Protein AF-A0A2V8K4C1-F1 (afdb_monomer)

Foldseek 3Di:
DDDDDPPPPVVVVVVVVVVVVVVVVPDDDDDPDDDDPCAAPDDPVDDFAAWDDWDADPQRKIWTAGDDPPRIWIAHPNNHTDDTDRGPD

Mean predicted aligned error: 11.11 Å

Structure (mmCIF, N/CA/C/O backbone):
data_AF-A0A2V8K4C1-F1
#
_entry.id   AF-A0A2V8K4C1-F1
#
loop_
_atom_site.group_PDB
_atom_site.id
_atom_site.type_symbol
_atom_site.label_atom_id
_atom_site.label_alt_id
_atom_site.label_comp_id
_atom_site.label_asym_id
_atom_site.label_entity_id
_atom_site.label_seq_id
_atom_site.pdbx_PDB_ins_code
_atom_site.Cartn_x
_atom_site.Cartn_y
_atom_site.Cartn_z
_atom_site.occupancy
_atom_site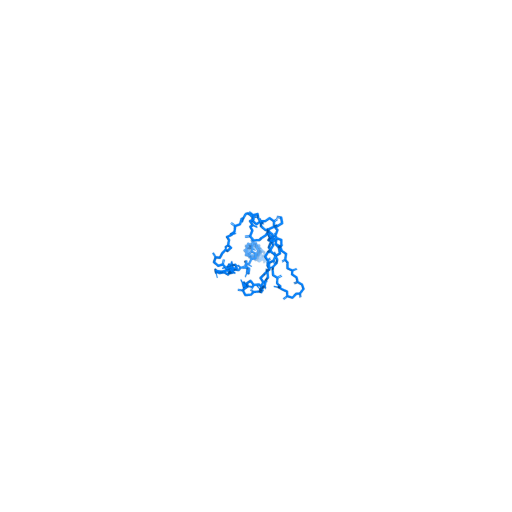.B_iso_or_equiv
_atom_site.auth_seq_id
_atom_site.auth_comp_id
_atom_site.auth_asym_id
_atom_site.auth_atom_id
_atom_site.pdbx_PDB_model_num
ATOM 1 N N . MET A 1 1 ? 37.571 -29.394 -68.318 1.00 42.78 1 MET A N 1
ATOM 2 C CA . MET A 1 1 ? 37.421 -27.957 -68.000 1.00 42.78 1 MET A CA 1
ATOM 3 C C . MET A 1 1 ? 36.460 -27.853 -66.822 1.00 42.78 1 MET A C 1
ATOM 5 O O . MET A 1 1 ? 35.341 -28.335 -66.922 1.00 42.78 1 MET A O 1
ATOM 9 N N . SER A 1 2 ? 36.968 -27.430 -65.665 1.00 43.22 2 SER A N 1
ATOM 10 C CA . SER A 1 2 ? 36.403 -27.700 -64.333 1.00 43.22 2 SER A CA 1
ATOM 11 C C . SER A 1 2 ? 35.144 -26.887 -64.004 1.00 43.22 2 SER A C 1
ATOM 13 O O . SER A 1 2 ? 35.121 -25.677 -64.200 1.00 43.22 2 SER A O 1
ATOM 15 N N . TYR A 1 3 ? 34.126 -27.548 -63.440 1.00 50.78 3 TYR A N 1
ATOM 16 C CA . TYR A 1 3 ? 32.901 -26.925 -62.928 1.00 50.78 3 TYR A CA 1
ATOM 17 C C . TYR A 1 3 ? 33.138 -26.401 -61.503 1.00 50.78 3 TYR A C 1
ATOM 19 O O . TYR A 1 3 ? 33.194 -27.165 -60.536 1.00 50.78 3 TYR A O 1
ATOM 27 N N . THR A 1 4 ? 33.315 -25.091 -61.352 1.00 53.25 4 THR A N 1
ATOM 28 C CA . THR A 1 4 ? 33.415 -24.425 -60.048 1.00 53.25 4 THR A CA 1
ATOM 29 C C . THR A 1 4 ? 32.029 -24.346 -59.408 1.00 53.25 4 THR A C 1
ATOM 31 O O . THR A 1 4 ? 31.192 -23.532 -59.785 1.00 53.25 4 THR A O 1
ATOM 34 N N . ARG A 1 5 ? 31.768 -25.200 -58.409 1.00 57.41 5 ARG A N 1
ATOM 35 C CA . ARG A 1 5 ? 30.546 -25.126 -57.590 1.00 57.41 5 ARG A CA 1
ATOM 36 C C . ARG A 1 5 ? 30.433 -23.734 -56.930 1.00 57.41 5 ARG A C 1
ATOM 38 O O . ARG A 1 5 ? 31.403 -23.302 -56.298 1.00 57.41 5 ARG A O 1
ATOM 45 N N . PRO A 1 6 ? 29.269 -23.055 -56.967 1.00 50.91 6 PRO A N 1
ATOM 46 C CA . PRO A 1 6 ? 29.067 -21.756 -56.325 1.00 50.91 6 PRO A CA 1
ATOM 47 C C . PRO A 1 6 ? 28.853 -21.929 -54.811 1.00 50.91 6 PRO A C 1
ATOM 49 O O . PRO A 1 6 ? 27.799 -21.625 -54.273 1.00 50.91 6 PRO A O 1
ATOM 52 N N . VAL A 1 7 ? 29.843 -22.471 -54.095 1.00 53.84 7 VAL A N 1
ATOM 53 C CA . VAL A 1 7 ? 29.731 -22.760 -52.648 1.00 53.84 7 VAL A CA 1
ATOM 54 C C . VAL A 1 7 ? 30.090 -21.537 -51.791 1.00 53.84 7 VAL A C 1
ATOM 56 O O . VAL A 1 7 ? 29.803 -21.497 -50.598 1.00 53.84 7 VAL A O 1
ATOM 59 N N . ARG A 1 8 ? 30.744 -20.524 -52.379 1.00 55.59 8 ARG A N 1
ATOM 60 C CA . ARG A 1 8 ? 31.264 -19.360 -51.641 1.00 55.59 8 ARG A CA 1
ATOM 61 C C . ARG A 1 8 ? 30.197 -18.294 -51.353 1.00 55.59 8 ARG A C 1
ATOM 63 O O . ARG A 1 8 ? 30.202 -17.742 -50.261 1.00 55.59 8 ARG A O 1
ATOM 70 N N . PHE A 1 9 ? 29.252 -18.055 -52.266 1.00 53.88 9 PHE A N 1
ATOM 71 C CA . PHE A 1 9 ? 28.229 -17.008 -52.103 1.00 53.88 9 PHE A CA 1
ATOM 72 C C . PHE A 1 9 ? 27.094 -17.402 -51.146 1.00 53.88 9 PHE A C 1
ATOM 74 O O . PHE A 1 9 ? 26.683 -16.598 -50.313 1.00 53.88 9 PHE A O 1
ATOM 81 N N . THR A 1 10 ? 26.639 -18.656 -51.187 1.00 62.84 10 THR A N 1
ATOM 82 C CA . THR A 1 10 ? 25.581 -19.172 -50.298 1.00 62.84 10 THR A CA 1
ATOM 83 C C . THR A 1 10 ? 26.004 -19.172 -48.830 1.00 62.84 10 THR A C 1
ATOM 85 O O . THR A 1 10 ? 25.189 -18.894 -47.956 1.00 62.84 10 THR A O 1
ATOM 88 N N . ARG A 1 11 ? 27.288 -19.430 -48.543 1.00 60.09 11 ARG A N 1
ATOM 89 C CA . ARG A 1 11 ? 27.825 -19.425 -47.172 1.00 60.09 11 ARG A CA 1
ATOM 90 C C . ARG A 1 11 ? 27.876 -18.022 -46.565 1.00 60.09 11 ARG A C 1
ATOM 92 O O . ARG A 1 11 ? 27.530 -17.867 -45.402 1.00 60.09 11 ARG A O 1
ATOM 99 N N . VAL A 1 12 ? 28.252 -17.004 -47.342 1.00 68.88 12 VAL A N 1
ATOM 100 C CA . VAL A 1 12 ? 28.287 -15.605 -46.872 1.00 68.88 12 VAL A CA 1
ATOM 101 C C . VAL A 1 12 ? 26.875 -15.081 -46.612 1.00 68.88 12 VAL A C 1
ATOM 103 O O . VAL A 1 12 ? 26.631 -14.490 -45.564 1.00 68.88 12 VAL A 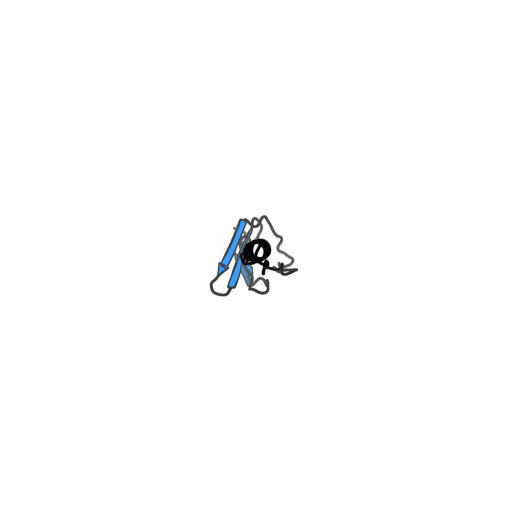O 1
ATOM 106 N N . ALA A 1 13 ? 25.926 -15.362 -47.509 1.00 69.38 13 ALA A N 1
ATOM 107 C CA . ALA A 1 13 ? 24.525 -14.991 -47.312 1.00 69.38 13 ALA A CA 1
ATOM 108 C C . ALA A 1 13 ? 23.918 -15.653 -46.060 1.00 69.38 13 ALA A C 1
ATOM 110 O O . ALA A 1 13 ? 23.223 -14.991 -45.294 1.00 69.38 13 ALA A O 1
ATOM 111 N N . ALA A 1 14 ? 24.233 -16.928 -45.806 1.00 69.19 14 ALA A N 1
ATOM 112 C CA . ALA A 1 14 ? 23.793 -17.633 -44.602 1.00 69.19 14 ALA A CA 1
ATOM 113 C C . ALA A 1 14 ? 24.405 -17.054 -43.313 1.00 69.19 14 ALA A C 1
ATOM 115 O O . ALA A 1 14 ? 23.708 -16.940 -42.310 1.00 69.19 14 ALA A O 1
ATOM 116 N N . ILE A 1 15 ? 25.679 -16.642 -43.340 1.00 73.56 15 ILE A N 1
ATOM 117 C C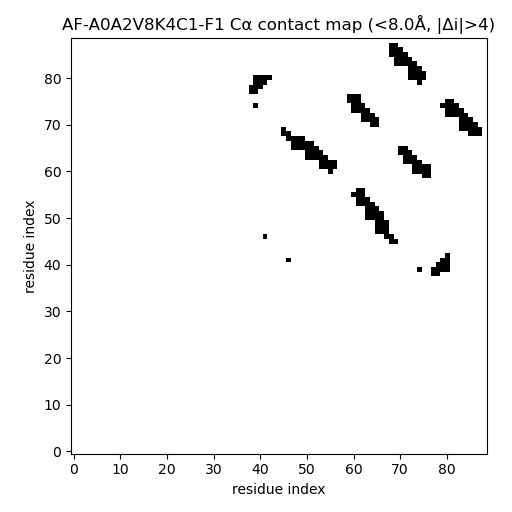A . ILE A 1 15 ? 26.334 -15.981 -42.199 1.00 73.56 15 ILE A CA 1
ATOM 118 C C . ILE A 1 15 ? 25.688 -14.619 -41.921 1.00 73.56 15 ILE A C 1
ATOM 120 O O . ILE A 1 15 ? 25.376 -14.317 -40.773 1.00 73.56 15 ILE A O 1
ATOM 124 N N . ILE A 1 16 ? 25.433 -13.815 -42.956 1.00 73.31 16 ILE A N 1
ATOM 125 C CA . ILE A 1 16 ? 24.760 -12.517 -42.805 1.00 73.31 16 ILE A CA 1
ATOM 126 C C . ILE A 1 16 ? 23.343 -12.710 -42.251 1.00 73.31 16 ILE A C 1
ATOM 128 O O . ILE A 1 16 ? 22.960 -12.026 -41.304 1.00 73.31 16 ILE A O 1
ATOM 132 N N . ALA A 1 17 ? 22.585 -13.674 -42.779 1.00 71.00 17 ALA A N 1
ATOM 133 C CA . ALA A 1 17 ? 21.255 -14.000 -42.272 1.00 71.00 17 ALA A CA 1
ATOM 134 C C . ALA A 1 17 ? 21.292 -14.442 -40.798 1.00 71.00 17 ALA A C 1
ATOM 136 O O . ALA A 1 17 ? 20.470 -13.987 -40.005 1.00 71.00 17 ALA A O 1
ATOM 137 N N . ALA A 1 18 ? 22.272 -15.263 -40.408 1.00 70.06 18 ALA A N 1
ATOM 138 C CA . ALA A 1 18 ? 22.456 -15.679 -39.020 1.00 70.06 18 ALA A CA 1
ATOM 139 C C . ALA A 1 18 ? 22.772 -14.491 -38.092 1.00 70.06 18 ALA A C 1
ATOM 141 O O . ALA A 1 18 ? 22.172 -14.382 -37.025 1.00 70.06 18 ALA A O 1
ATOM 142 N N . ILE A 1 19 ? 23.638 -13.561 -38.516 1.00 72.06 19 ILE A N 1
ATOM 143 C CA . ILE A 1 19 ? 23.971 -12.346 -37.748 1.00 72.06 19 ILE A CA 1
ATOM 144 C C . ILE A 1 19 ? 22.730 -11.462 -37.546 1.00 72.06 19 ILE A C 1
ATOM 146 O O . ILE A 1 19 ? 22.495 -10.971 -36.441 1.00 72.06 19 ILE A O 1
ATOM 150 N N . VAL A 1 20 ? 21.906 -11.288 -38.584 1.00 68.06 20 VAL A N 1
ATOM 151 C CA . VAL A 1 20 ? 20.665 -10.500 -38.494 1.00 68.06 20 VAL A CA 1
ATOM 152 C C . VAL A 1 20 ? 19.664 -11.153 -37.537 1.00 68.06 20 VAL A C 1
ATOM 154 O O . VAL A 1 20 ? 19.094 -10.460 -36.698 1.00 68.06 20 VAL A O 1
ATOM 157 N N . VAL A 1 21 ? 19.485 -12.477 -37.591 1.00 65.69 21 VAL A N 1
ATOM 158 C CA . VAL A 1 21 ? 18.579 -13.203 -36.680 1.00 65.69 21 VAL A CA 1
ATOM 159 C C . VAL A 1 21 ? 19.037 -13.090 -35.221 1.00 65.69 21 VAL A C 1
ATOM 161 O O . VAL A 1 21 ? 18.216 -12.822 -34.342 1.00 65.69 21 VAL A O 1
ATOM 164 N N . SER A 1 22 ? 20.342 -13.206 -34.949 1.00 62.44 22 SER A N 1
ATOM 165 C CA . SER A 1 22 ? 20.891 -13.025 -33.597 1.00 62.44 22 SER A CA 1
ATOM 166 C C . SER A 1 22 ? 20.693 -11.603 -33.056 1.00 62.44 22 SER A C 1
ATOM 168 O O . SER A 1 22 ? 20.428 -11.436 -31.86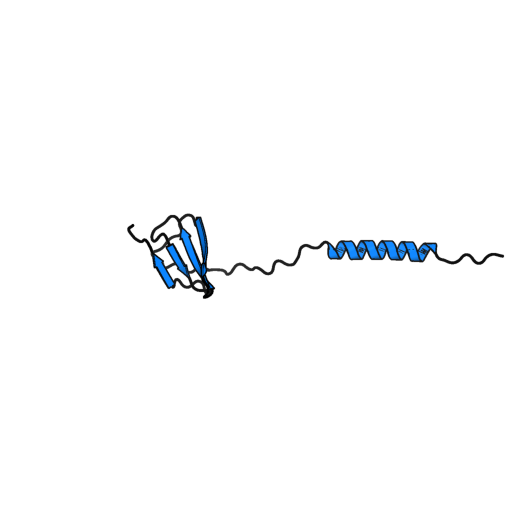8 1.00 62.44 22 SER A O 1
ATOM 170 N N . ALA A 1 23 ? 20.765 -10.578 -33.911 1.00 62.81 23 ALA A N 1
ATOM 171 C CA . ALA A 1 23 ? 20.557 -9.187 -33.506 1.00 62.81 23 ALA A CA 1
ATOM 172 C C . ALA A 1 23 ? 19.095 -8.871 -33.130 1.00 62.81 23 ALA A C 1
ATOM 174 O O . ALA A 1 23 ? 18.849 -8.017 -32.278 1.00 62.81 23 ALA A O 1
ATOM 175 N N . VAL A 1 24 ? 18.116 -9.564 -33.726 1.00 61.25 24 VAL A N 1
ATOM 176 C CA . VAL A 1 24 ? 16.690 -9.421 -33.365 1.00 61.25 24 VAL A CA 1
ATOM 177 C C . VAL A 1 24 ? 16.369 -10.159 -32.059 1.00 61.25 24 VAL A C 1
ATOM 179 O O . VAL A 1 24 ? 15.558 -9.677 -31.272 1.00 61.25 24 VAL A O 1
ATOM 182 N N . ALA A 1 25 ? 17.045 -11.278 -31.785 1.00 62.12 25 ALA A N 1
ATOM 183 C CA . ALA A 1 25 ? 16.890 -12.038 -30.542 1.00 62.12 25 ALA A CA 1
ATOM 184 C C . ALA A 1 25 ? 17.500 -11.344 -29.305 1.00 62.12 25 ALA A C 1
ATOM 186 O O . ALA A 1 25 ? 17.166 -11.698 -28.179 1.00 62.12 25 ALA A O 1
ATOM 187 N N . ALA A 1 26 ? 18.360 -10.338 -29.496 1.00 65.00 26 ALA A N 1
ATOM 188 C CA . ALA A 1 26 ? 19.014 -9.587 -28.421 1.00 65.00 26 ALA A CA 1
ATOM 189 C C . ALA A 1 26 ? 18.177 -8.406 -27.875 1.00 65.00 26 ALA A C 1
ATOM 191 O O . ALA A 1 26 ? 18.720 -7.471 -27.285 1.00 65.00 26 ALA A O 1
ATOM 192 N N . ARG A 1 27 ? 16.856 -8.404 -28.092 1.00 68.94 27 ARG A N 1
ATOM 193 C CA . ARG A 1 27 ? 15.942 -7.401 -27.522 1.00 68.94 27 ARG A CA 1
ATOM 194 C C . ARG A 1 27 ? 15.638 -7.771 -26.066 1.00 68.94 27 ARG A C 1
ATOM 196 O O . ARG A 1 27 ? 15.402 -8.937 -25.762 1.00 68.94 27 ARG A O 1
ATOM 203 N N . ALA A 1 28 ? 15.619 -6.783 -25.170 1.00 72.81 28 ALA A N 1
ATOM 204 C CA . ALA A 1 28 ? 15.032 -6.974 -23.845 1.00 72.81 28 ALA A CA 1
ATOM 205 C C . ALA A 1 28 ? 13.563 -7.414 -23.996 1.00 72.81 28 ALA A C 1
ATOM 207 O O . ALA A 1 28 ? 12.897 -6.991 -24.942 1.00 72.81 28 ALA A O 1
ATOM 208 N N . GLN A 1 29 ? 13.071 -8.267 -23.093 1.00 80.75 29 GLN A N 1
ATOM 209 C CA . GLN A 1 29 ? 11.659 -8.658 -23.096 1.00 80.75 29 GLN A CA 1
ATOM 210 C C . GLN A 1 29 ? 10.769 -7.426 -22.906 1.00 80.75 29 GLN A C 1
ATOM 212 O O . GLN A 1 29 ? 11.126 -6.507 -22.164 1.00 80.75 29 GLN A O 1
ATOM 217 N N . ASP A 1 30 ? 9.595 -7.433 -23.536 1.00 85.44 30 ASP A N 1
ATOM 218 C CA . ASP A 1 30 ? 8.590 -6.403 -23.296 1.00 85.44 30 ASP A CA 1
ATOM 219 C C . ASP A 1 30 ? 8.232 -6.383 -21.808 1.00 85.44 30 ASP A C 1
ATOM 221 O O . ASP A 1 30 ? 7.876 -7.410 -21.230 1.00 85.44 30 ASP A O 1
ATOM 225 N N . ASN A 1 31 ? 8.327 -5.211 -21.176 1.00 87.62 31 ASN A N 1
ATOM 226 C CA . ASN A 1 31 ? 7.906 -5.043 -19.791 1.00 87.62 31 ASN A CA 1
ATOM 227 C C . ASN A 1 31 ? 6.371 -5.160 -19.730 1.00 87.62 31 ASN A C 1
ATOM 229 O O . ASN A 1 31 ? 5.694 -4.304 -20.309 1.00 87.62 31 ASN A O 1
ATOM 233 N N . PRO A 1 32 ? 5.793 -6.166 -19.047 1.00 90.88 32 PRO A N 1
ATOM 234 C CA . PRO A 1 32 ? 4.343 -6.323 -18.964 1.00 90.88 32 PRO A CA 1
ATOM 235 C C . PRO A 1 32 ? 3.706 -5.417 -17.899 1.00 90.88 32 PRO A C 1
ATOM 237 O O . PRO A 1 32 ? 2.490 -5.246 -17.893 1.00 90.88 32 PRO A O 1
ATOM 240 N N . TYR A 1 33 ? 4.496 -4.821 -17.001 1.00 91.19 33 TYR A N 1
ATOM 241 C CA . TYR A 1 33 ? 3.985 -4.020 -15.895 1.00 91.19 33 TYR A CA 1
ATOM 242 C C . TYR A 1 33 ? 3.567 -2.628 -16.363 1.00 91.19 33 TYR A C 1
ATOM 244 O O . TYR A 1 33 ? 4.250 -1.969 -17.154 1.00 91.19 33 TYR A O 1
ATOM 252 N N . ARG A 1 34 ? 2.419 -2.169 -15.872 1.00 92.81 34 ARG A N 1
ATOM 253 C CA . ARG A 1 34 ? 1.901 -0.818 -16.090 1.00 92.81 34 ARG A CA 1
ATOM 254 C C . ARG A 1 34 ? 1.587 -0.202 -14.739 1.00 92.81 34 ARG A C 1
ATOM 256 O O . ARG A 1 34 ? 1.133 -0.899 -13.835 1.00 92.81 34 ARG A O 1
ATOM 263 N N . VAL A 1 35 ? 1.842 1.096 -14.619 1.00 94.25 35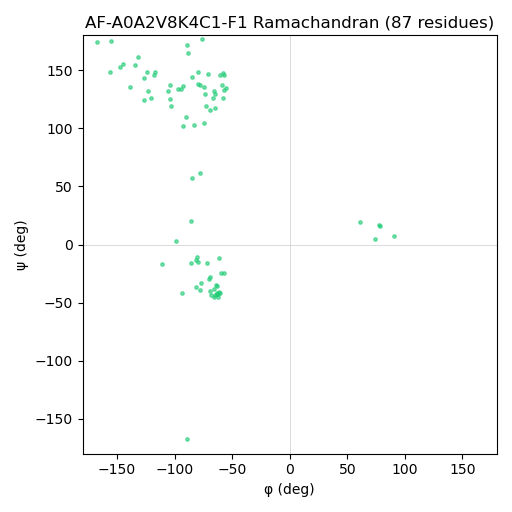 VAL A N 1
ATOM 264 C CA . VAL A 1 35 ? 1.402 1.867 -13.456 1.00 94.25 35 VAL A CA 1
ATOM 265 C C . VAL A 1 35 ? -0.122 1.901 -13.468 1.00 94.25 35 VAL A C 1
ATOM 267 O O . VAL A 1 35 ? -0.732 2.163 -14.505 1.00 94.25 35 VAL A O 1
ATOM 270 N N . VAL A 1 36 ? -0.730 1.612 -12.320 1.00 93.31 36 VAL A N 1
ATOM 271 C CA . VAL A 1 36 ? -2.161 1.821 -12.108 1.00 93.31 36 VAL A CA 1
ATOM 272 C C . VAL A 1 36 ? -2.319 3.204 -11.493 1.00 93.31 36 VAL A C 1
ATOM 274 O O . VAL A 1 36 ? -2.030 3.407 -10.316 1.00 93.31 36 VAL A O 1
ATOM 277 N N . GLU A 1 37 ? -2.720 4.169 -12.314 1.00 94.94 37 GLU A N 1
ATOM 278 C CA . GLU A 1 37 ? -2.896 5.553 -11.872 1.00 94.94 37 GLU A CA 1
ATOM 279 C C . GLU A 1 37 ? -3.914 5.647 -10.726 1.00 94.94 37 GLU A C 1
ATOM 281 O O . GLU A 1 37 ? -4.964 5.002 -10.74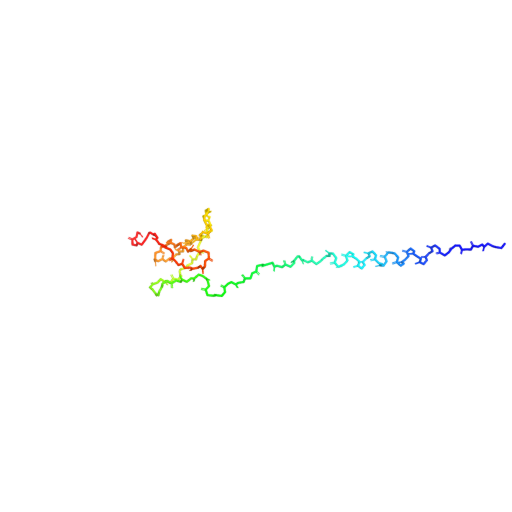8 1.00 94.94 37 GLU A O 1
ATOM 286 N N . GLY A 1 38 ? -3.601 6.453 -9.708 1.00 92.25 38 GLY A N 1
ATOM 287 C CA . GLY A 1 38 ? -4.458 6.638 -8.531 1.00 92.25 38 GLY A CA 1
ATOM 288 C C . GLY A 1 38 ? -4.484 5.462 -7.545 1.00 92.25 38 GLY A C 1
ATOM 289 O O . GLY A 1 38 ? -5.235 5.510 -6.569 1.00 92.25 38 GLY A O 1
ATOM 290 N N . TRP A 1 39 ? -3.675 4.422 -7.766 1.00 94.31 39 TRP A N 1
ATOM 291 C CA . TRP A 1 39 ? -3.495 3.327 -6.817 1.00 94.31 39 TRP A CA 1
ATOM 292 C C . TRP A 1 39 ? -2.301 3.595 -5.8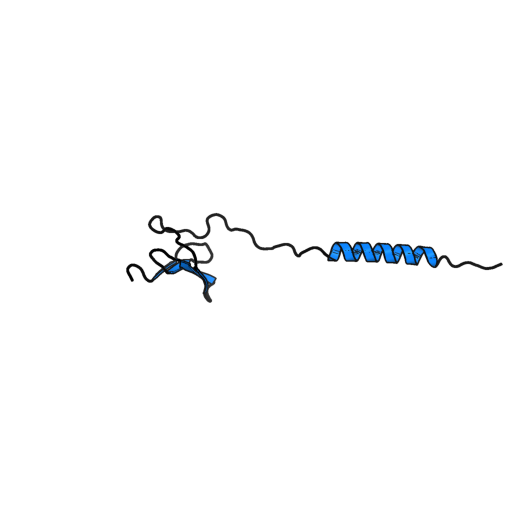80 1.00 94.31 39 TRP A C 1
ATOM 294 O O . TRP A 1 39 ? -1.229 3.973 -6.358 1.00 94.31 39 TRP A O 1
ATOM 304 N N . PRO A 1 40 ? -2.424 3.345 -4.563 1.00 94.81 40 PRO A N 1
ATOM 305 C CA . PRO A 1 40 ? -3.638 2.976 -3.834 1.00 94.81 40 PRO A CA 1
ATOM 306 C C . PRO A 1 40 ? -4.417 4.217 -3.346 1.00 94.81 40 PRO A C 1
ATOM 308 O O . PRO A 1 40 ? -3.888 5.327 -3.266 1.00 94.81 40 PRO A O 1
ATOM 311 N N . GLN A 1 41 ? -5.677 4.017 -2.961 1.00 94.50 41 GLN A N 1
ATOM 312 C CA . GLN A 1 41 ? -6.572 5.078 -2.501 1.00 94.50 41 GLN A CA 1
ATOM 313 C C . GLN A 1 41 ? -6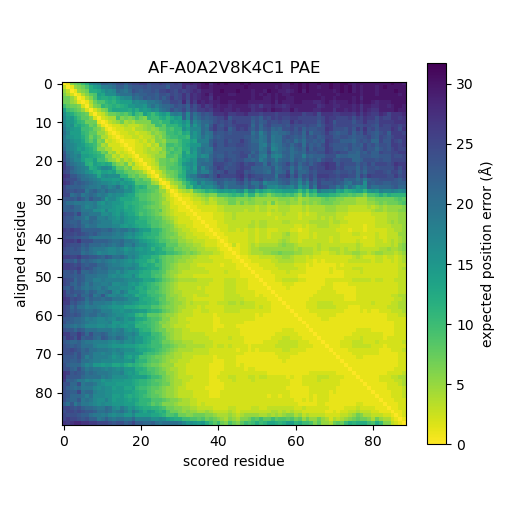.458 5.259 -0.984 1.00 94.50 41 GLN A C 1
ATOM 315 O O . GLN A 1 41 ? -6.929 4.419 -0.212 1.00 94.50 41 GLN A O 1
ATOM 320 N N . LEU A 1 42 ? -5.868 6.374 -0.543 1.00 93.00 42 LEU A N 1
ATOM 321 C CA . LEU A 1 42 ? -5.849 6.720 0.879 1.00 93.00 42 LEU A CA 1
ATOM 322 C C . LEU A 1 42 ? -7.120 7.461 1.301 1.00 93.00 42 LEU A C 1
ATOM 324 O O . LEU A 1 42 ? -7.613 8.314 0.559 1.00 93.00 42 LEU A O 1
ATOM 328 N N . PRO A 1 43 ? -7.614 7.214 2.526 1.00 89.12 43 PRO A N 1
ATOM 329 C CA . PRO A 1 43 ? -8.566 8.111 3.163 1.00 89.12 43 PRO A CA 1
ATOM 330 C C . PRO A 1 43 ? -7.988 9.524 3.281 1.00 89.12 43 PRO A C 1
ATOM 332 O O . PRO A 1 43 ? -6.797 9.688 3.535 1.00 89.12 43 PRO A O 1
ATOM 335 N N . ALA A 1 44 ? -8.842 10.546 3.198 1.00 91.56 44 ALA A N 1
ATOM 336 C CA . ALA A 1 44 ? -8.423 11.951 3.254 1.00 91.56 44 ALA A CA 1
ATOM 337 C C . ALA A 1 44 ? -7.643 12.333 4.532 1.00 91.56 44 ALA A C 1
ATOM 339 O O . ALA A 1 44 ? -6.868 13.289 4.521 1.00 91.56 44 ALA A O 1
ATOM 340 N N . SER A 1 45 ? -7.840 11.599 5.631 1.00 89.94 45 SER A N 1
ATOM 341 C CA . SER A 1 45 ? -7.138 11.802 6.903 1.00 89.94 45 SER A CA 1
ATOM 342 C C . SER A 1 45 ? -5.729 11.202 6.945 1.00 89.94 45 SER A C 1
ATOM 344 O O . SER A 1 45 ? -4.958 11.553 7.835 1.00 89.94 45 SER A O 1
ATOM 346 N N . VAL A 1 46 ? -5.374 10.317 6.008 1.00 92.56 46 VAL A N 1
ATOM 347 C CA . VAL A 1 46 ? -4.092 9.604 5.998 1.00 92.56 46 VAL A CA 1
ATOM 348 C C . VAL A 1 46 ? -3.190 10.185 4.917 1.00 92.56 46 VAL A C 1
ATOM 350 O O . VAL A 1 46 ? -3.586 10.358 3.767 1.00 92.56 46 VAL A O 1
ATOM 353 N N . LYS A 1 47 ? -1.938 10.460 5.283 1.00 94.25 47 LYS A N 1
ATOM 354 C CA . LYS A 1 47 ? -0.888 10.883 4.350 1.00 94.25 47 LYS A CA 1
ATOM 355 C C . LYS A 1 47 ? 0.224 9.852 4.327 1.00 94.25 47 LYS A C 1
ATOM 357 O O . LYS A 1 47 ? 0.530 9.262 5.361 1.00 94.25 47 LYS A O 1
ATOM 362 N N . TRP A 1 48 ? 0.881 9.695 3.186 1.00 95.88 48 TRP A N 1
ATOM 363 C CA . TRP A 1 48 ? 2.083 8.875 3.114 1.00 95.88 48 TRP A CA 1
ATOM 364 C C . TRP A 1 48 ? 3.219 9.462 3.949 1.00 95.88 48 TRP A C 1
ATOM 366 O O . TRP A 1 48 ? 3.568 10.634 3.806 1.00 95.88 48 TRP A O 1
ATOM 376 N N . GLY A 1 49 ? 3.813 8.621 4.792 1.00 95.94 49 GLY A N 1
ATOM 377 C CA . GLY A 1 49 ? 5.205 8.762 5.204 1.00 95.94 49 GLY A CA 1
ATOM 378 C C . GLY A 1 49 ? 6.133 8.017 4.243 1.00 95.94 49 GLY A C 1
ATOM 379 O O . GLY A 1 49 ? 5.720 7.553 3.181 1.00 95.94 49 GLY A O 1
ATOM 380 N N . ALA A 1 50 ? 7.396 7.841 4.632 1.00 98.12 50 ALA A N 1
ATOM 381 C CA . ALA A 1 50 ? 8.302 6.973 3.882 1.00 98.12 50 ALA A CA 1
ATOM 382 C C . ALA A 1 50 ? 7.809 5.519 3.953 1.00 98.12 50 ALA A C 1
ATOM 384 O O . ALA A 1 50 ? 7.743 4.956 5.048 1.00 98.12 50 ALA A O 1
ATOM 385 N N . VAL A 1 51 ? 7.469 4.926 2.807 1.00 97.75 51 VAL A N 1
ATOM 386 C CA . VAL A 1 51 ? 7.115 3.504 2.700 1.00 97.75 51 VAL A CA 1
ATOM 387 C C . VAL A 1 51 ? 8.389 2.678 2.848 1.00 97.75 51 VAL A C 1
ATOM 389 O O . VAL A 1 51 ? 9.330 2.840 2.076 1.00 97.75 51 VAL A O 1
ATOM 392 N N . ILE A 1 52 ? 8.430 1.826 3.869 1.00 98.12 52 ILE A N 1
ATOM 393 C CA . ILE A 1 52 ? 9.610 1.032 4.241 1.00 98.12 52 ILE A CA 1
ATOM 394 C C . ILE A 1 52 ? 9.430 -0.465 3.992 1.00 98.12 52 ILE A C 1
ATOM 396 O O . ILE A 1 52 ? 10.422 -1.186 3.964 1.00 98.12 52 ILE A O 1
ATOM 400 N N . SER A 1 53 ? 8.195 -0.936 3.807 1.00 98.12 53 SER A N 1
ATOM 401 C CA . SER A 1 53 ? 7.917 -2.312 3.391 1.00 98.12 53 SER A CA 1
ATOM 402 C C . SER A 1 53 ? 6.554 -2.419 2.713 1.00 98.12 53 SER A C 1
ATOM 404 O O . SER A 1 53 ? 5.626 -1.681 3.058 1.00 98.12 53 SER A O 1
ATOM 406 N N . VAL A 1 54 ? 6.444 -3.350 1.766 1.00 98.00 54 VAL A N 1
ATOM 407 C CA . VAL A 1 54 ? 5.202 -3.730 1.090 1.00 98.00 54 VAL A CA 1
ATOM 408 C C . VAL A 1 54 ? 5.183 -5.249 0.940 1.00 98.00 54 VAL A C 1
ATOM 410 O O . VAL A 1 54 ? 6.198 -5.823 0.554 1.00 98.00 54 VAL A O 1
ATOM 413 N N . ASP A 1 55 ? 4.050 -5.892 1.221 1.00 98.31 55 ASP A N 1
ATOM 414 C CA . ASP A 1 55 ? 3.887 -7.343 1.057 1.00 98.31 55 ASP A CA 1
ATOM 415 C C . ASP A 1 55 ? 2.464 -7.710 0.608 1.00 98.31 55 ASP A C 1
ATOM 417 O O . ASP A 1 55 ? 1.510 -6.971 0.860 1.00 98.31 55 ASP A O 1
ATOM 421 N N . SER A 1 56 ? 2.308 -8.854 -0.052 1.00 98.06 56 SER A N 1
ATOM 422 C CA . SER A 1 56 ? 1.021 -9.394 -0.493 1.00 98.06 56 SER A CA 1
ATOM 423 C C . SER A 1 56 ? 0.566 -10.547 0.398 1.00 98.06 56 SER A C 1
ATOM 425 O O . SER A 1 56 ? 1.351 -11.439 0.703 1.00 98.06 56 SER A O 1
ATOM 427 N N . ASP A 1 57 ? -0.716 -10.592 0.767 1.00 98.12 57 ASP A N 1
ATOM 428 C CA . ASP A 1 57 ? -1.289 -11.773 1.426 1.00 98.12 57 ASP A CA 1
ATOM 429 C C . ASP A 1 57 ? -1.861 -12.798 0.429 1.00 98.12 57 ASP A C 1
ATOM 431 O O . ASP A 1 57 ? -2.002 -12.538 -0.765 1.00 98.12 57 ASP A O 1
ATOM 435 N N . ALA A 1 58 ? -2.245 -13.979 0.926 1.00 98.19 58 ALA A N 1
ATOM 436 C CA . ALA A 1 58 ? -2.780 -15.074 0.106 1.00 98.19 58 ALA A CA 1
ATOM 437 C C . ALA A 1 58 ? -4.089 -14.744 -0.645 1.00 98.19 58 ALA A C 1
ATOM 439 O O . ALA A 1 58 ? -4.513 -15.515 -1.502 1.00 98.19 58 ALA A O 1
ATOM 440 N N . LYS A 1 59 ? -4.753 -13.626 -0.321 1.00 97.94 59 LYS A N 1
ATOM 441 C CA . LYS A 1 59 ? -5.956 -13.144 -1.017 1.00 97.94 59 LYS A CA 1
ATOM 442 C C . LYS A 1 59 ? -5.632 -12.051 -2.043 1.00 97.94 59 LYS A C 1
ATOM 444 O O . LYS A 1 59 ? -6.555 -11.511 -2.645 1.00 97.94 59 LYS A O 1
ATOM 449 N N . GLY A 1 60 ? -4.355 -11.712 -2.229 1.00 97.25 60 GLY A N 1
ATOM 450 C CA . GLY A 1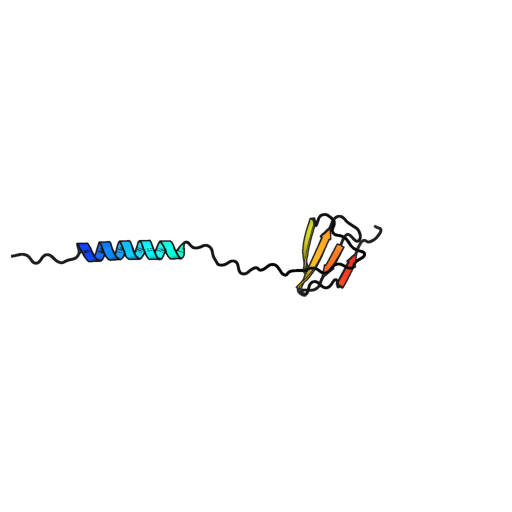 60 ? -3.913 -10.647 -3.127 1.00 97.25 60 GLY A CA 1
ATOM 451 C C . GLY A 1 60 ? -4.095 -9.238 -2.559 1.00 97.25 60 GLY A C 1
ATOM 452 O O . GLY A 1 60 ? -4.064 -8.275 -3.320 1.00 97.25 60 GLY A O 1
ATOM 453 N N . ASN A 1 61 ? -4.300 -9.093 -1.244 1.00 98.44 61 ASN A N 1
ATOM 454 C CA . ASN A 1 61 ? -4.291 -7.770 -0.619 1.00 98.44 61 ASN A CA 1
ATOM 455 C C . ASN A 1 61 ? -2.856 -7.308 -0.403 1.00 98.44 61 ASN A C 1
ATOM 457 O O . ASN A 1 61 ? -1.989 -8.123 -0.089 1.00 98.44 61 ASN A O 1
ATOM 461 N N . ILE A 1 62 ? -2.641 -6.000 -0.472 1.00 98.25 62 ILE A N 1
ATOM 462 C CA . ILE A 1 62 ? -1.341 -5.381 -0.261 1.00 98.25 62 ILE A CA 1
ATOM 463 C C . ILE A 1 62 ? -1.282 -4.728 1.114 1.00 98.25 62 ILE A C 1
ATOM 465 O O . ILE A 1 62 ? -2.110 -3.887 1.465 1.00 98.25 62 ILE A O 1
ATOM 469 N N . TRP A 1 63 ? -0.273 -5.109 1.881 1.00 98.31 63 TRP A N 1
ATOM 470 C CA . TRP A 1 63 ? 0.104 -4.515 3.151 1.00 98.31 63 TRP A CA 1
ATOM 471 C C . TRP A 1 63 ? 1.226 -3.514 2.926 1.00 98.31 63 TRP A C 1
ATOM 473 O O . TRP A 1 63 ? 2.189 -3.817 2.230 1.00 98.31 63 TRP A O 1
ATOM 483 N N . VAL A 1 64 ? 1.113 -2.331 3.522 1.00 98.38 64 VAL A N 1
ATOM 484 C CA . VAL A 1 64 ? 2.101 -1.256 3.414 1.00 98.38 64 VAL A CA 1
ATOM 485 C C . VAL A 1 64 ? 2.497 -0.805 4.812 1.00 98.38 64 VAL A C 1
ATOM 487 O O . VAL A 1 64 ? 1.637 -0.410 5.598 1.00 98.38 64 VAL A O 1
ATOM 490 N N . PHE A 1 65 ? 3.796 -0.833 5.107 1.00 98.12 65 PHE A N 1
ATOM 491 C CA . PHE A 1 65 ? 4.377 -0.238 6.309 1.00 98.12 65 PHE A CA 1
ATOM 492 C C . PHE A 1 65 ? 5.056 1.078 5.929 1.00 98.12 65 PHE A C 1
ATOM 494 O O . PHE A 1 65 ? 5.985 1.097 5.116 1.00 98.12 65 PHE A O 1
ATOM 501 N N . HIS A 1 66 ? 4.600 2.187 6.512 1.00 97.88 66 HIS A N 1
ATOM 502 C CA . HIS A 1 66 ? 5.159 3.520 6.279 1.00 97.88 66 HIS A CA 1
ATOM 503 C C . HIS A 1 66 ? 5.426 4.286 7.578 1.00 97.88 66 HIS A C 1
ATOM 505 O O . HIS A 1 66 ? 4.888 3.972 8.636 1.00 97.88 66 HIS A O 1
ATOM 511 N N . ARG A 1 67 ? 6.271 5.317 7.497 1.00 96.69 67 ARG A N 1
ATOM 512 C CA . ARG A 1 67 ? 6.638 6.186 8.629 1.00 96.69 67 ARG A CA 1
ATOM 513 C C . ARG A 1 67 ? 5.638 7.331 8.841 1.00 96.69 67 ARG A C 1
ATOM 515 O O . ARG A 1 67 ? 6.022 8.495 8.759 1.00 96.69 67 ARG A O 1
ATOM 522 N N . ASN A 1 68 ? 4.365 7.009 9.051 1.00 95.69 68 ASN A N 1
ATOM 523 C CA . ASN A 1 68 ? 3.327 7.958 9.469 1.00 95.69 68 ASN A CA 1
ATOM 524 C C . ASN A 1 68 ? 2.182 7.219 10.186 1.00 95.69 68 ASN A C 1
ATOM 526 O O . ASN A 1 68 ? 2.193 5.997 10.245 1.00 95.69 68 ASN A O 1
ATOM 530 N N . GLN A 1 69 ? 1.199 7.941 10.723 1.00 94.69 69 GLN A N 1
ATOM 531 C CA . GLN A 1 69 ? 0.050 7.368 11.422 1.00 94.69 69 GLN A CA 1
ATOM 532 C C . GLN A 1 69 ? -1.169 7.187 10.491 1.00 94.69 69 GLN A C 1
ATOM 534 O O . GLN A 1 69 ? -1.511 8.121 9.757 1.00 94.69 69 GLN A O 1
ATOM 539 N N . PRO A 1 70 ? -1.852 6.023 10.524 1.00 96.56 70 PRO A N 1
ATOM 540 C CA . PRO A 1 70 ? -1.421 4.767 11.154 1.00 96.56 70 PRO A CA 1
ATOM 541 C C . PRO A 1 70 ? -0.260 4.107 10.382 1.00 96.56 70 PRO A C 1
ATOM 543 O O . PRO A 1 70 ? -0.242 4.199 9.153 1.00 96.56 70 PRO A O 1
ATOM 546 N N . PRO A 1 71 ? 0.683 3.418 11.056 1.00 97.31 71 PRO A N 1
ATOM 547 C CA . PRO A 1 71 ? 1.912 2.900 10.448 1.00 97.31 71 PRO A CA 1
ATOM 548 C C . PRO A 1 71 ? 1.690 1.748 9.471 1.00 97.31 71 PRO A C 1
ATOM 550 O O . PRO A 1 71 ? 2.482 1.574 8.550 1.00 97.31 71 PRO A O 1
ATOM 553 N N . ILE A 1 72 ? 0.632 0.955 9.631 1.00 97.75 72 ILE A N 1
ATOM 554 C CA . ILE A 1 72 ? 0.373 -0.190 8.755 1.00 97.75 72 ILE A CA 1
ATOM 555 C C . ILE A 1 72 ? -0.983 -0.012 8.089 1.00 97.75 72 ILE A C 1
ATOM 557 O O . ILE A 1 72 ? -1.996 0.145 8.772 1.00 97.75 72 ILE A O 1
ATOM 561 N N . LEU A 1 73 ? -1.002 -0.079 6.761 1.00 98.19 73 LEU A N 1
ATOM 562 C CA . LEU A 1 73 ? -2.198 0.019 5.928 1.00 98.19 73 LEU A CA 1
ATOM 563 C C . LEU A 1 73 ? -2.390 -1.275 5.138 1.00 98.19 73 LEU A C 1
ATOM 565 O O . LEU A 1 73 ? -1.416 -1.898 4.716 1.00 98.19 73 LEU A O 1
ATOM 569 N N . LYS A 1 74 ? -3.644 -1.664 4.905 1.00 98.19 74 LYS A N 1
ATOM 570 C CA . LYS A 1 74 ? -4.001 -2.793 4.043 1.00 98.19 74 LYS A CA 1
ATOM 571 C C . LYS A 1 74 ? -4.941 -2.335 2.939 1.00 98.19 74 LYS A C 1
ATOM 573 O O . LYS A 1 74 ? -5.963 -1.720 3.237 1.00 98.19 74 LYS A O 1
ATOM 578 N N . PHE A 1 75 ? -4.657 -2.717 1.701 1.00 98.31 75 PHE A N 1
ATOM 579 C CA . PHE A 1 75 ? -5.467 -2.429 0.519 1.00 98.31 75 PHE A CA 1
ATOM 580 C C . PHE A 1 75 ? -5.857 -3.719 -0.199 1.00 98.31 75 PHE A C 1
ATOM 582 O O . PHE A 1 75 ? -5.093 -4.681 -0.186 1.00 98.31 75 PHE A O 1
ATOM 589 N N . ASP A 1 76 ? -7.023 -3.755 -0.836 1.00 97.69 76 ASP A N 1
ATOM 590 C CA . ASP A 1 76 ? -7.331 -4.816 -1.798 1.00 97.69 76 ASP A CA 1
ATOM 591 C C . ASP A 1 76 ? -6.615 -4.589 -3.144 1.00 97.69 76 ASP A C 1
ATOM 593 O O . ASP A 1 76 ? -5.948 -3.572 -3.358 1.00 97.69 76 ASP A O 1
ATOM 597 N N . ALA A 1 77 ? -6.771 -5.531 -4.078 1.00 95.62 77 ALA A N 1
ATOM 598 C CA . ALA A 1 77 ? -6.169 -5.450 -5.410 1.00 95.62 77 ALA A CA 1
ATOM 599 C C . ALA A 1 77 ? -6.610 -4.211 -6.218 1.00 95.62 77 ALA A C 1
ATOM 601 O O . ALA A 1 77 ? -5.869 -3.755 -7.085 1.00 95.62 77 ALA A O 1
ATOM 602 N N . SER A 1 78 ? -7.782 -3.634 -5.928 1.00 95.75 78 SER A N 1
ATOM 603 C CA . SER A 1 78 ? -8.257 -2.397 -6.568 1.00 95.75 78 SER A CA 1
ATOM 604 C C . SER A 1 78 ? -7.646 -1.129 -5.962 1.00 95.75 78 SER A C 1
ATOM 606 O O . SER A 1 78 ? -7.775 -0.047 -6.531 1.00 95.75 78 SER A O 1
ATOM 608 N N . GLY A 1 79 ? -6.958 -1.254 -4.823 1.00 96.75 79 GLY A N 1
ATOM 609 C CA . GLY A 1 79 ? -6.352 -0.141 -4.095 1.00 96.75 79 GLY A CA 1
ATOM 610 C C . GLY A 1 79 ? -7.267 0.483 -3.061 1.00 96.75 79 GLY A C 1
ATOM 611 O O . GLY A 1 79 ? -6.896 1.494 -2.468 1.00 96.75 79 GLY A O 1
ATOM 612 N N . LYS A 1 80 ? -8.441 -0.101 -2.811 1.00 96.44 80 LYS A N 1
ATOM 613 C CA . LYS A 1 80 ? -9.323 0.342 -1.736 1.00 96.44 80 LYS A CA 1
ATOM 614 C C . LYS A 1 80 ? -8.733 -0.084 -0.398 1.00 96.44 80 LYS A C 1
ATOM 616 O O . LYS A 1 80 ? -8.416 -1.256 -0.193 1.00 96.44 80 LYS A O 1
ATOM 621 N N . MET A 1 81 ? -8.625 0.858 0.536 1.00 96.62 81 MET A N 1
ATOM 622 C CA . MET A 1 81 ? -8.166 0.548 1.886 1.00 96.62 81 MET A CA 1
ATOM 623 C C . MET A 1 81 ? -9.187 -0.343 2.610 1.00 96.62 81 MET A C 1
ATOM 625 O O . MET A 1 81 ? -10.370 -0.015 2.699 1.00 96.62 81 MET A O 1
ATOM 629 N N . LEU A 1 82 ? -8.715 -1.474 3.128 1.00 97.19 82 LEU A N 1
ATOM 630 C CA . LEU A 1 82 ? -9.502 -2.442 3.886 1.00 97.19 82 LEU A CA 1
ATOM 631 C C . LEU A 1 82 ? -9.420 -2.189 5.391 1.00 97.19 82 LEU A C 1
ATOM 633 O O . LEU A 1 82 ? -10.419 -2.329 6.090 1.00 97.19 82 LEU A O 1
ATOM 637 N N . THR A 1 83 ? -8.228 -1.874 5.903 1.00 96.50 83 THR A N 1
ATOM 638 C CA . THR A 1 83 ? -7.990 -1.679 7.340 1.00 96.50 83 THR A CA 1
ATOM 639 C C . THR A 1 83 ? -6.623 -1.030 7.599 1.00 96.50 83 THR A C 1
ATOM 641 O O . THR A 1 83 ? -5.827 -0.851 6.673 1.00 96.50 83 THR A O 1
ATOM 644 N N . SER A 1 84 ? -6.352 -0.695 8.860 1.00 96.62 84 SER A N 1
ATOM 645 C CA . SER A 1 84 ? -5.093 -0.127 9.341 1.00 96.62 84 SER A CA 1
ATOM 646 C C . SER A 1 84 ? -4.780 -0.578 10.769 1.00 96.62 84 SER A C 1
ATOM 648 O O . SER A 1 84 ? -5.701 -0.823 11.547 1.00 96.62 84 SER A O 1
ATOM 650 N N . PHE A 1 85 ? -3.496 -0.624 11.135 1.00 95.88 85 PHE A N 1
ATOM 651 C CA . PHE A 1 85 ? -3.027 -1.058 12.457 1.00 95.88 85 PHE A CA 1
ATOM 652 C C . PHE A 1 85 ? -1.958 -0.121 13.027 1.00 95.88 85 PHE A C 1
ATOM 654 O O . PHE A 1 85 ? -1.227 0.526 12.276 1.00 95.88 85 PHE A O 1
ATOM 661 N N . GLY A 1 86 ? -1.852 -0.102 14.360 1.00 93.75 86 GLY A N 1
ATOM 662 C CA . GLY A 1 86 ? -0.808 0.617 15.098 1.00 93.75 86 GLY A CA 1
ATOM 663 C C . GLY A 1 86 ? -1.026 2.124 15.229 1.00 93.75 86 GLY A C 1
ATOM 664 O O . GLY A 1 86 ? -0.068 2.832 15.517 1.00 93.75 86 GLY A O 1
ATOM 665 N N . ALA A 1 87 ? -2.245 2.618 14.980 1.00 91.69 87 ALA A N 1
ATOM 666 C CA . ALA A 1 87 ? -2.597 4.000 15.300 1.00 91.69 87 ALA A CA 1
ATOM 667 C C . ALA A 1 87 ? -2.335 4.275 16.786 1.00 91.69 87 ALA A C 1
ATOM 669 O O . ALA A 1 87 ? -2.716 3.459 17.627 1.00 91.69 87 ALA A O 1
ATOM 670 N N . ASP A 1 88 ? -1.715 5.417 17.079 1.00 86.81 88 ASP A N 1
ATOM 671 C CA . ASP A 1 88 ? -1.491 5.924 18.441 1.00 86.81 88 ASP A CA 1
ATOM 672 C C . ASP A 1 88 ? -0.637 5.006 19.347 1.00 86.81 88 ASP A C 1
ATOM 674 O O . ASP A 1 88 ? -0.667 5.140 20.572 1.00 86.81 88 ASP A O 1
ATOM 678 N N . MET A 1 89 ? 0.130 4.087 18.744 1.00 75.38 89 MET A N 1
ATOM 679 C CA . MET A 1 89 ? 1.167 3.276 19.399 1.00 75.38 89 MET A CA 1
ATOM 680 C C . MET A 1 89 ? 2.559 3.892 19.265 1.00 75.38 89 MET A C 1
ATOM 682 O O . MET A 1 89 ? 2.825 4.559 18.235 1.00 75.38 89 MET A O 1
#

Nearest PDB structures (foldseek):
  7qrv-assembly2_B  TM=8.401E-01  e=2.372E-01  Homo sapiens
  5oj3-assembly2_B  TM=5.955E-01  e=5.844E-01  Cyanidioschyzon merolae strain 10D
  4rcp-assembly1_A  TM=2.699E-01  e=4.794E+00  Homo sapiens
  4o6w-assembly1_A  TM=2.935E-01  e=7.755E+00  Homo sapiens
  5dnj-assembly1_A  TM=2.684E-01  e=9.287E+00  Mus musculus

Sequence (89 aa):
MSYTRPVRFTRVAAIIAAIVVSAVAARAQDNPYRVVEGWPQLPASVKWGAVISVDSDAKGNIWVFHRNQPPILKFDASGKMLTSFGADM

Secondary structure (DSSP, 8-state):
------HHHHHHHHHHHHHHHHHHHTSPPPP-----TT-SB--TT-----EEEEEE-TTSPEEEEESSSSSEEEE-TT-BEEEEE-TT-

Radius of gyration: 28.71 Å; Cα contacts (8 Å, |Δi|>4): 102; chains: 1; bounding box: 47×40×87 Å

Solvent-accessible surface area (backbone atoms only — not comparable to full-atom values): 5571 Å² total; per-residue (Å²): 137,86,86,80,75,79,65,67,63,59,53,52,53,51,51,53,52,50,53,54,54,53,61,64,68,69,57,79,76,83,77,86,81,74,87,62,85,79,60,63,47,69,58,95,89,48,64,88,38,63,75,78,46,73,50,71,49,100,85,54,30,38,38,37,36,30,67,37,69,51,30,30,40,31,23,42,80,85,16,50,64,74,52,71,42,62,61,98,109

pLDDT: mean 84.54, std 16.33, range [42.78, 98.44]